Protein AF-W4PLJ2-F1 (afdb_monomer_lite)

Organism: NCBI:txid1121100

InterPro domains:
  IPR011010 DNA breaking-rejoining enzyme, catalytic core [SSF56349] (5-57)
  IPR013762 Integrase-like, catalytic domain superfamily [G3DSA:1.10.443.10] (1-66)

Foldseek 3Di:
DDPPDDDDPVVVLLVVLQVCVVVVHDLVVSCVVSVHPDSVVSVVSHDDDDPVVVVVVVVVVVVVVVVVVVVVVD

Structure (mmCIF, N/CA/C/O backbone):
data_AF-W4PLJ2-F1
#
_entry.id   AF-W4PLJ2-F1
#
loop_
_atom_site.group_PDB
_atom_site.id
_atom_site.type_symbol
_atom_site.label_atom_id
_atom_site.label_alt_id
_atom_site.label_comp_id
_atom_site.label_asym_id
_atom_site.label_entity_id
_atom_site.label_seq_id
_atom_site.pdbx_PDB_ins_code
_atom_site.Cartn_x
_atom_site.Cartn_y
_atom_site.Cartn_z
_atom_site.occupancy
_atom_site.B_iso_or_equiv
_atom_site.auth_seq_id
_atom_site.auth_comp_id
_atom_site.auth_asym_id
_atom_site.auth_atom_id
_atom_site.pdbx_PDB_model_num
ATOM 1 N N . MET A 1 1 ? -5.986 1.796 -32.878 1.00 53.62 1 MET A N 1
ATOM 2 C CA . MET A 1 1 ? -6.032 2.329 -31.503 1.00 53.62 1 MET A CA 1
ATOM 3 C C . MET A 1 1 ? -4.599 2.368 -31.012 1.00 53.62 1 MET A C 1
ATOM 5 O O . MET A 1 1 ? -4.053 1.314 -30.725 1.00 53.62 1 MET A O 1
ATOM 9 N N . GLU A 1 2 ? -3.964 3.536 -31.027 1.00 60.56 2 GLU A N 1
ATOM 10 C CA . GLU A 1 2 ? -2.671 3.729 -30.365 1.00 60.56 2 GLU A CA 1
ATOM 11 C C . GLU A 1 2 ? -2.949 4.271 -28.968 1.00 60.56 2 GLU A C 1
ATOM 13 O O . GLU A 1 2 ? -3.579 5.315 -28.801 1.00 60.56 2 GLU A O 1
ATOM 18 N N . LEU A 1 3 ? -2.519 3.527 -27.955 1.00 66.69 3 LEU A N 1
ATOM 19 C CA . LEU A 1 3 ? -2.360 4.073 -26.617 1.00 66.69 3 LEU A CA 1
ATOM 20 C C . LEU A 1 3 ? -1.155 5.008 -26.732 1.00 66.69 3 LEU A C 1
ATOM 22 O O . LEU A 1 3 ? -0.064 4.523 -26.998 1.00 66.69 3 LEU A O 1
ATOM 26 N N . GLY A 1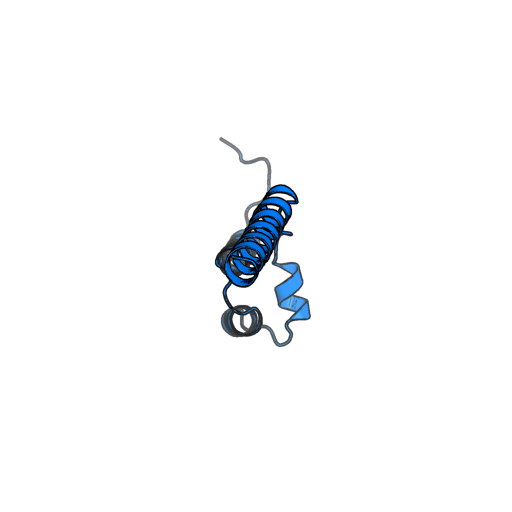 4 ? -1.342 6.326 -26.614 1.00 76.81 4 GLY A N 1
ATOM 27 C CA . GLY A 1 4 ? -0.286 7.346 -26.764 1.00 76.81 4 GLY A CA 1
ATOM 28 C C . GLY A 1 4 ? 0.809 7.307 -25.684 1.00 76.81 4 GLY A C 1
ATOM 29 O O . GLY A 1 4 ? 1.307 8.349 -25.270 1.00 76.81 4 GLY A O 1
ATOM 30 N N . VAL A 1 5 ? 1.139 6.118 -25.178 1.00 75.56 5 VAL A N 1
ATOM 31 C CA . VAL A 1 5 ? 2.112 5.831 -24.130 1.00 75.56 5 VAL A CA 1
ATOM 32 C C . VAL A 1 5 ? 2.928 4.598 -24.518 1.00 75.56 5 VAL A C 1
ATOM 34 O O . VAL A 1 5 ? 2.402 3.625 -25.059 1.00 75.56 5 VAL A O 1
ATOM 37 N N . ASN A 1 6 ? 4.221 4.615 -24.200 1.00 78.88 6 ASN A N 1
ATOM 38 C CA . ASN A 1 6 ? 5.094 3.472 -24.444 1.00 78.88 6 ASN A CA 1
ATOM 39 C C . ASN A 1 6 ? 4.818 2.372 -23.416 1.00 78.88 6 ASN A C 1
ATOM 41 O O . ASN A 1 6 ? 5.175 2.496 -22.243 1.00 78.88 6 ASN A O 1
ATOM 45 N N . LEU A 1 7 ? 4.201 1.282 -23.867 1.00 8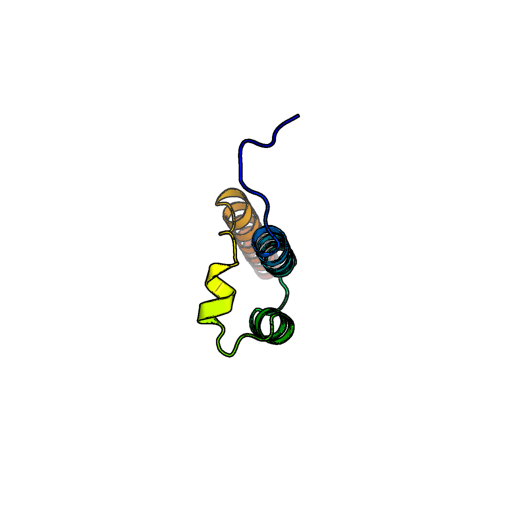3.88 7 LEU A N 1
ATOM 46 C CA . LEU A 1 7 ? 4.050 0.075 -23.066 1.00 83.88 7 LEU A CA 1
ATOM 47 C C . LEU A 1 7 ? 5.368 -0.701 -23.040 1.00 83.88 7 LEU A C 1
ATOM 49 O O . LEU A 1 7 ? 5.987 -0.955 -24.071 1.00 83.88 7 LEU A O 1
ATOM 53 N N . SER A 1 8 ? 5.778 -1.112 -21.847 1.00 86.88 8 SER A N 1
ATOM 54 C CA . SER A 1 8 ? 6.929 -1.988 -21.640 1.00 86.88 8 SER A CA 1
ATOM 55 C C . SER A 1 8 ? 6.621 -3.029 -20.567 1.00 86.88 8 SER A C 1
ATOM 57 O O . SER A 1 8 ? 5.637 -2.919 -19.831 1.00 86.88 8 SER A O 1
ATOM 59 N N . THR A 1 9 ? 7.490 -4.028 -20.422 1.00 87.69 9 THR A N 1
ATOM 60 C CA . THR A 1 9 ? 7.416 -4.999 -19.315 1.00 87.69 9 THR A CA 1
ATOM 61 C C . THR A 1 9 ? 7.475 -4.320 -17.941 1.00 87.69 9 THR A C 1
ATOM 63 O O . THR A 1 9 ? 6.911 -4.831 -16.973 1.00 87.69 9 THR A O 1
ATOM 66 N N . TYR A 1 10 ? 8.076 -3.129 -17.859 1.00 84.38 10 TYR A N 1
ATOM 67 C CA . TYR A 1 10 ? 8.079 -2.297 -16.660 1.00 84.38 10 TYR A CA 1
ATOM 68 C C . TYR A 1 10 ? 6.667 -1.830 -16.279 1.00 84.38 10 TYR A C 1
ATOM 70 O O . TYR A 1 10 ? 6.321 -1.857 -15.101 1.00 84.38 10 TYR A O 1
ATOM 78 N N . CYS A 1 11 ? 5.816 -1.504 -17.261 1.00 87.88 11 CYS A N 1
ATOM 79 C CA . CYS A 1 11 ? 4.419 -1.129 -17.019 1.00 87.88 11 CYS A CA 1
ATOM 80 C C . CYS A 1 11 ? 3.649 -2.266 -16.340 1.00 87.88 11 CYS A C 1
ATOM 82 O O . CYS A 1 11 ? 2.981 -2.035 -15.339 1.00 87.88 11 CYS A O 1
ATOM 84 N N . ALA A 1 12 ? 3.799 -3.504 -16.824 1.00 90.12 12 ALA A N 1
ATOM 85 C CA . ALA A 1 12 ? 3.143 -4.665 -16.221 1.00 90.12 12 ALA A CA 1
ATOM 86 C C . ALA A 1 12 ? 3.600 -4.901 -14.770 1.00 90.12 12 ALA A C 1
ATOM 88 O O . ALA A 1 12 ? 2.776 -5.173 -13.897 1.00 90.12 12 ALA A O 1
ATOM 89 N N . ARG A 1 13 ? 4.902 -4.742 -14.494 1.00 89.56 13 ARG A N 1
ATOM 90 C CA . ARG A 1 13 ? 5.465 -4.872 -13.139 1.00 89.56 13 ARG A CA 1
ATOM 91 C C . ARG A 1 13 ? 4.928 -3.802 -12.182 1.00 89.56 13 ARG A C 1
ATOM 93 O O . ARG A 1 13 ? 4.592 -4.121 -11.045 1.00 89.56 13 ARG A O 1
ATOM 100 N N . HIS A 1 14 ? 4.812 -2.560 -12.653 1.00 89.69 14 HIS A N 1
ATOM 101 C CA . HIS A 1 14 ? 4.185 -1.449 -11.923 1.00 89.69 14 HIS A CA 1
ATOM 102 C C . HIS A 1 14 ? 2.714 -1.703 -11.629 1.00 89.69 14 HIS A C 1
ATOM 104 O O . HIS A 1 14 ? 2.296 -1.615 -10.475 1.00 89.69 14 HIS A O 1
ATOM 110 N N . SER A 1 15 ? 1.942 -2.094 -12.643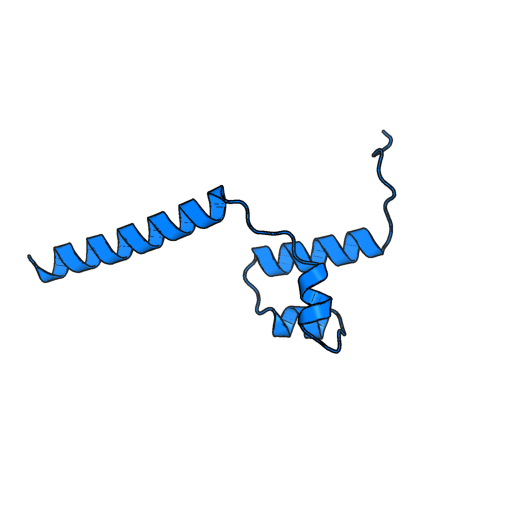 1.00 91.44 15 SER A N 1
ATOM 111 C CA . SER A 1 15 ? 0.527 -2.418 -12.466 1.00 91.44 15 SER A CA 1
ATOM 112 C C . SER A 1 15 ? 0.330 -3.534 -11.443 1.00 91.44 15 SER A C 1
ATOM 114 O O . SER A 1 15 ? -0.509 -3.399 -10.557 1.00 91.44 15 SER A O 1
ATOM 116 N N . TRP A 1 16 ? 1.131 -4.600 -11.512 1.00 94.88 16 TRP A N 1
ATOM 117 C CA . TRP A 1 16 ? 1.049 -5.706 -10.560 1.00 94.88 16 TRP A CA 1
ATOM 118 C C . TRP A 1 16 ? 1.292 -5.251 -9.111 1.00 94.88 16 TRP A C 1
ATOM 120 O O . TRP A 1 16 ? 0.484 -5.548 -8.232 1.00 94.88 16 TRP A O 1
ATOM 130 N N . ALA A 1 17 ? 2.355 -4.479 -8.865 1.00 93.56 17 ALA A N 1
ATOM 131 C CA . ALA A 1 17 ? 2.692 -3.990 -7.527 1.00 93.56 17 ALA A CA 1
ATOM 132 C C . ALA A 1 17 ? 1.639 -3.014 -6.976 1.00 93.56 17 ALA A C 1
ATOM 134 O O . ALA A 1 17 ? 1.262 -3.105 -5.807 1.00 93.56 17 ALA A O 1
ATOM 135 N N . THR A 1 18 ? 1.122 -2.119 -7.825 1.00 91.31 18 THR A N 1
ATOM 136 C CA . THR A 1 18 ? 0.038 -1.195 -7.461 1.00 91.31 18 THR A CA 1
ATOM 137 C C . THR A 1 18 ? -1.240 -1.948 -7.094 1.00 91.31 18 THR A C 1
ATOM 139 O O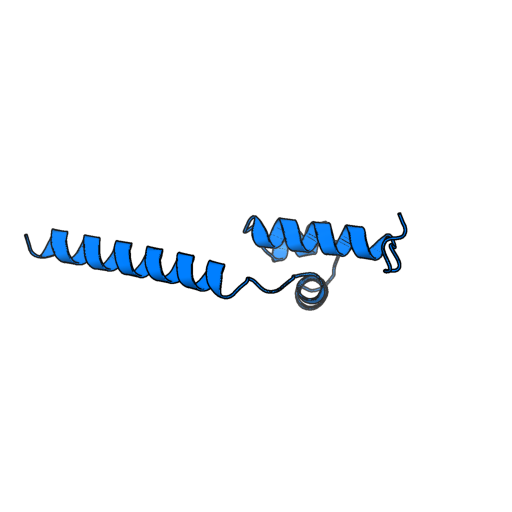 . THR A 1 18 ? -1.834 -1.663 -6.056 1.00 91.31 18 THR A O 1
ATOM 142 N N . ILE A 1 19 ? -1.645 -2.941 -7.892 1.00 93.44 19 ILE A N 1
ATOM 143 C CA . ILE A 1 19 ? -2.836 -3.753 -7.603 1.00 93.44 19 ILE A CA 1
ATOM 144 C C . ILE A 1 19 ? -2.658 -4.503 -6.280 1.00 93.44 19 ILE A C 1
ATOM 146 O O . ILE A 1 19 ? -3.554 -4.464 -5.442 1.00 93.44 19 ILE A O 1
ATOM 150 N N . ALA A 1 20 ? -1.499 -5.127 -6.048 1.00 93.25 20 ALA A N 1
ATOM 151 C CA . ALA A 1 20 ? -1.232 -5.828 -4.793 1.00 93.25 20 ALA A CA 1
ATOM 152 C C . ALA A 1 20 ? -1.312 -4.888 -3.571 1.00 93.25 20 ALA A C 1
ATOM 154 O O . ALA A 1 20 ? -1.892 -5.254 -2.547 1.00 93.25 20 ALA A O 1
ATOM 155 N N . ASN A 1 21 ? -0.800 -3.659 -3.695 1.00 91.81 21 ASN A N 1
ATOM 156 C CA . ASN A 1 21 ? -0.901 -2.636 -2.653 1.00 91.81 21 ASN A CA 1
ATOM 157 C C . ASN A 1 21 ? -2.358 -2.187 -2.416 1.00 91.81 21 ASN A C 1
ATOM 159 O O . ASN A 1 21 ? -2.774 -2.035 -1.269 1.00 91.81 21 ASN A O 1
ATOM 163 N N . PHE A 1 22 ? -3.162 -2.033 -3.473 1.00 90.44 22 PHE A N 1
ATOM 164 C CA . PHE A 1 22 ? -4.592 -1.705 -3.361 1.00 90.44 22 PHE A CA 1
ATOM 165 C C . PHE A 1 22 ? -5.445 -2.854 -2.820 1.00 90.44 22 PHE A C 1
ATOM 167 O O . PHE A 1 22 ? -6.457 -2.611 -2.172 1.00 90.44 22 PHE A O 1
ATOM 174 N N . CYS A 1 23 ? -5.015 -4.100 -3.006 1.00 91.44 23 CYS A N 1
ATOM 175 C CA . CYS A 1 23 ? -5.582 -5.257 -2.316 1.00 91.44 23 CYS A CA 1
ATOM 176 C C . CYS A 1 23 ? -5.144 -5.354 -0.843 1.00 91.44 23 CYS A C 1
ATOM 178 O O . CYS A 1 23 ? -5.504 -6.317 -0.171 1.00 91.44 23 CYS A O 1
ATOM 180 N N . HIS A 1 24 ? -4.388 -4.372 -0.339 1.00 88.62 24 HIS A N 1
ATOM 181 C CA . HIS A 1 24 ? -3.910 -4.293 1.040 1.00 88.62 24 HIS A CA 1
ATOM 182 C C . HIS A 1 24 ? -3.033 -5.480 1.471 1.00 88.62 24 HIS A C 1
ATOM 184 O O . HIS A 1 24 ? -2.993 -5.830 2.651 1.00 88.62 24 HIS A O 1
ATOM 190 N N . TYR A 1 25 ? -2.303 -6.092 0.531 1.00 93.44 25 TYR A N 1
ATOM 191 C CA . TYR A 1 25 ? -1.266 -7.060 0.882 1.00 93.44 25 TYR A CA 1
ATOM 192 C C . TYR A 1 25 ? -0.086 -6.377 1.581 1.00 93.44 25 TYR A C 1
ATOM 194 O O . TYR A 1 25 ? 0.211 -5.203 1.352 1.00 93.44 25 TYR A O 1
ATOM 202 N N . ASP A 1 26 ? 0.613 -7.137 2.424 1.00 93.00 26 ASP A N 1
ATOM 203 C CA . ASP A 1 26 ? 1.784 -6.649 3.145 1.00 93.00 26 ASP A CA 1
ATOM 204 C C . ASP A 1 26 ? 2.891 -6.186 2.179 1.00 93.00 26 ASP A C 1
ATOM 206 O O . ASP A 1 26 ? 3.292 -6.907 1.260 1.00 93.00 26 ASP A O 1
ATOM 210 N N . LYS A 1 27 ? 3.418 -4.978 2.402 1.00 92.25 27 LYS A N 1
ATOM 211 C CA . LYS A 1 27 ? 4.434 -4.372 1.527 1.00 92.25 27 LYS A CA 1
ATOM 212 C C . LYS A 1 27 ? 5.741 -5.169 1.499 1.00 92.25 27 LYS A C 1
ATOM 214 O O . LYS A 1 27 ? 6.415 -5.180 0.468 1.00 92.25 27 LYS A O 1
ATOM 219 N N . THR A 1 28 ? 6.091 -5.857 2.586 1.00 93.44 28 THR A N 1
ATOM 220 C CA . THR A 1 28 ? 7.267 -6.740 2.659 1.00 93.44 28 THR A CA 1
ATOM 221 C C . THR A 1 28 ? 7.052 -7.980 1.808 1.00 93.44 28 THR A C 1
ATOM 223 O O . THR A 1 28 ? 7.950 -8.375 1.066 1.00 93.44 28 THR A O 1
ATOM 226 N N . LEU A 1 29 ? 5.847 -8.553 1.834 1.00 95.25 29 LEU A N 1
ATOM 227 C CA . LEU A 1 29 ? 5.484 -9.672 0.966 1.00 95.25 29 LEU A CA 1
ATOM 228 C C . LEU A 1 29 ? 5.537 -9.279 -0.518 1.00 95.25 29 LEU A C 1
ATOM 230 O O . LEU A 1 29 ? 6.120 -10.009 -1.320 1.00 95.25 29 LEU A O 1
ATOM 234 N N . ILE A 1 30 ? 4.999 -8.109 -0.876 1.00 95.44 30 ILE A N 1
ATOM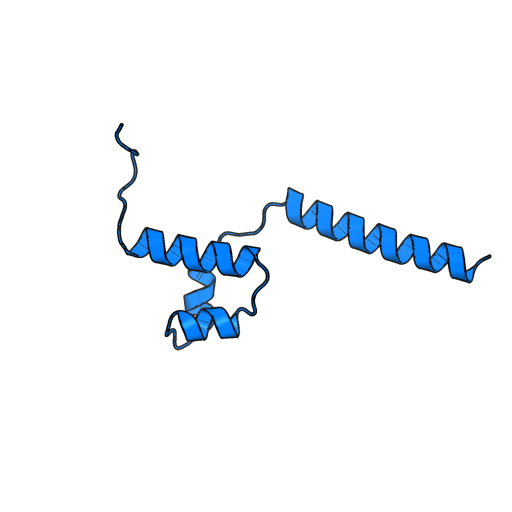 235 C CA . ILE A 1 30 ? 5.074 -7.576 -2.246 1.00 95.44 30 ILE A CA 1
ATOM 236 C C . ILE A 1 30 ? 6.541 -7.359 -2.653 1.00 95.44 30 ILE A C 1
ATOM 238 O O . ILE A 1 30 ? 6.953 -7.782 -3.729 1.00 95.44 30 ILE A O 1
ATOM 242 N N . CYS A 1 31 ? 7.359 -6.764 -1.781 1.00 92.94 31 CYS A N 1
ATOM 243 C CA . CYS A 1 31 ? 8.785 -6.538 -2.026 1.00 92.94 31 CYS A CA 1
ATOM 244 C C . CYS A 1 31 ? 9.559 -7.838 -2.273 1.00 92.94 31 CYS A C 1
ATOM 246 O O . CYS A 1 31 ? 10.339 -7.921 -3.226 1.00 92.94 31 CYS A O 1
ATOM 248 N N . ASN A 1 32 ? 9.299 -8.862 -1.457 1.00 94.44 32 ASN A N 1
ATOM 249 C CA . ASN A 1 32 ? 9.889 -10.188 -1.614 1.00 94.44 32 ASN A CA 1
ATOM 250 C C . ASN A 1 32 ? 9.452 -10.839 -2.933 1.00 94.44 32 ASN A C 1
ATOM 252 O O . ASN A 1 32 ? 10.292 -11.357 -3.665 1.00 94.44 32 ASN A O 1
ATOM 256 N N . ALA A 1 33 ? 8.164 -10.756 -3.280 1.00 92.81 33 ALA A N 1
ATOM 257 C CA . ALA A 1 33 ? 7.635 -11.278 -4.541 1.00 92.81 33 ALA A CA 1
ATOM 258 C C . ALA A 1 33 ? 8.233 -10.573 -5.772 1.00 92.81 33 ALA A C 1
ATOM 260 O O . ALA A 1 33 ? 8.427 -11.191 -6.817 1.00 92.81 33 ALA A O 1
ATOM 261 N N . MET A 1 34 ? 8.580 -9.292 -5.642 1.00 91.81 34 MET A N 1
ATOM 262 C CA . MET A 1 34 ? 9.274 -8.539 -6.686 1.00 91.81 34 MET A CA 1
ATOM 263 C C . MET A 1 34 ? 10.782 -8.807 -6.735 1.00 91.81 34 MET A C 1
ATOM 265 O O . MET A 1 34 ? 11.437 -8.317 -7.656 1.00 91.81 34 MET A O 1
ATOM 269 N N . GLY A 1 35 ? 11.345 -9.546 -5.776 1.00 92.00 35 GLY A N 1
ATOM 270 C CA . GLY A 1 35 ? 12.781 -9.806 -5.688 1.00 92.00 35 GLY A CA 1
ATOM 271 C C . GLY A 1 35 ? 13.609 -8.553 -5.390 1.00 92.00 35 GLY A C 1
ATOM 272 O O . GLY A 1 35 ? 14.764 -8.466 -5.805 1.00 92.00 35 GLY A O 1
ATOM 273 N N . HIS A 1 36 ? 13.023 -7.549 -4.732 1.00 92.62 36 HIS A N 1
ATOM 274 C CA . HIS A 1 36 ? 13.739 -6.335 -4.351 1.00 92.62 36 HIS A CA 1
ATOM 275 C C . HIS A 1 36 ? 14.446 -6.513 -3.006 1.00 92.62 36 HIS A C 1
ATOM 277 O O . HIS A 1 36 ? 13.899 -7.079 -2.064 1.00 92.62 36 HIS A O 1
ATOM 283 N N . SER A 1 37 ? 15.649 -5.954 -2.894 1.00 89.25 37 SER A N 1
ATOM 284 C CA . SER A 1 37 ? 16.449 -5.960 -1.664 1.00 89.25 37 SER A CA 1
ATOM 285 C C . SER A 1 37 ? 15.983 -4.942 -0.617 1.00 89.25 37 SER A C 1
ATOM 287 O O . SER A 1 37 ? 16.500 -4.924 0.497 1.00 89.25 37 SER A O 1
ATOM 289 N N . SER A 1 38 ? 15.041 -4.061 -0.968 1.00 89.06 38 SER A N 1
ATOM 290 C CA . SER A 1 38 ? 14.544 -3.011 -0.083 1.00 89.06 38 SER A CA 1
ATOM 291 C C . SER A 1 38 ? 13.113 -2.610 -0.422 1.00 89.06 38 SER A C 1
ATOM 293 O O . SER A 1 38 ? 12.768 -2.415 -1.591 1.00 89.06 38 SER A O 1
ATOM 295 N N . LEU A 1 39 ? 12.321 -2.370 0.627 1.00 87.38 39 LEU A N 1
ATOM 296 C CA . LEU A 1 39 ? 10.984 -1.785 0.537 1.00 87.38 39 LEU A CA 1
ATOM 297 C C . LEU A 1 39 ? 10.985 -0.460 -0.224 1.00 87.38 39 LEU A C 1
ATOM 299 O O . LEU A 1 39 ? 10.097 -0.241 -1.036 1.00 87.38 39 LEU A O 1
ATOM 303 N N . LYS A 1 40 ? 12.016 0.374 -0.041 1.00 86.44 40 LYS A N 1
ATOM 304 C CA . LYS A 1 40 ? 12.109 1.685 -0.697 1.00 86.44 40 LYS A CA 1
ATOM 305 C C . LYS A 1 40 ? 12.083 1.573 -2.223 1.00 86.44 40 LYS A C 1
ATOM 307 O O . LYS A 1 40 ? 11.547 2.447 -2.891 1.00 86.44 40 LYS A O 1
ATOM 312 N N . VAL A 1 41 ? 12.642 0.494 -2.782 1.00 84.12 41 VAL A N 1
ATOM 313 C CA . VAL A 1 41 ? 12.585 0.230 -4.229 1.00 84.12 41 VAL A CA 1
ATOM 314 C C . VAL A 1 41 ? 11.160 -0.132 -4.636 1.00 84.12 41 VAL A C 1
ATOM 316 O O . VAL A 1 41 ? 10.639 0.424 -5.596 1.00 84.12 41 VAL A O 1
ATOM 319 N N . THR A 1 42 ? 10.510 -1.016 -3.883 1.00 85.94 42 THR A N 1
ATOM 320 C CA . THR A 1 42 ? 9.121 -1.450 -4.107 1.00 85.94 42 THR A CA 1
ATOM 321 C C . THR A 1 42 ? 8.121 -0.300 -3.984 1.00 85.94 42 THR A C 1
ATOM 323 O O . THR A 1 42 ? 7.192 -0.223 -4.781 1.00 85.94 42 THR A O 1
ATOM 326 N N . GLU A 1 43 ? 8.339 0.638 -3.063 1.00 83.94 43 GLU A N 1
ATOM 327 C CA . GLU A 1 43 ? 7.462 1.797 -2.861 1.00 83.94 43 GLU A CA 1
ATOM 328 C C . GLU A 1 43 ? 7.375 2.707 -4.088 1.00 83.94 43 GLU A C 1
ATOM 330 O O . GLU A 1 43 ? 6.328 3.299 -4.327 1.00 83.94 43 GLU A O 1
ATOM 335 N N . THR A 1 44 ? 8.415 2.743 -4.929 1.00 84.44 44 THR A N 1
ATOM 336 C CA . THR A 1 44 ? 8.371 3.489 -6.201 1.00 84.44 44 THR A CA 1
ATOM 337 C C . THR A 1 44 ? 7.383 2.912 -7.220 1.00 84.44 44 THR A C 1
ATOM 339 O O . THR A 1 44 ? 7.081 3.576 -8.208 1.00 84.44 44 THR A O 1
ATOM 342 N N . TYR A 1 45 ? 6.878 1.695 -6.991 1.00 77.50 45 TYR A N 1
ATOM 343 C CA . TYR A 1 45 ? 5.896 1.023 -7.845 1.00 77.50 45 TYR A CA 1
ATOM 344 C C . TYR A 1 45 ? 4.456 1.165 -7.350 1.00 77.50 45 TYR A C 1
ATOM 346 O O . TYR A 1 45 ? 3.535 0.643 -7.983 1.00 77.50 45 TYR A O 1
ATOM 354 N N . PHE A 1 46 ? 4.246 1.820 -6.208 1.00 86.62 46 PHE A N 1
ATOM 355 C CA . PHE A 1 46 ? 2.915 2.028 -5.663 1.00 86.62 46 PHE A CA 1
ATOM 356 C C . PHE A 1 46 ? 2.346 3.337 -6.177 1.00 86.62 46 PHE A C 1
ATOM 358 O O . PHE A 1 46 ? 2.886 4.409 -5.916 1.00 86.62 46 PHE A O 1
ATOM 365 N N . GLN A 1 47 ? 1.211 3.252 -6.865 1.00 85.25 47 GLN A N 1
ATOM 366 C CA . GLN A 1 47 ? 0.366 4.421 -7.023 1.00 85.25 47 GLN A CA 1
ATOM 367 C C . GLN A 1 47 ? -0.181 4.841 -5.652 1.00 85.25 47 GLN A C 1
ATOM 369 O O . GLN A 1 47 ? -0.586 3.998 -4.845 1.00 85.25 47 GLN A O 1
ATOM 374 N N . GLU A 1 48 ? -0.209 6.147 -5.402 1.00 81.31 48 GLU A N 1
ATOM 375 C CA . GLU A 1 48 ? -0.844 6.706 -4.214 1.00 81.31 48 GLU A CA 1
ATOM 376 C C . GLU A 1 48 ? -2.342 6.361 -4.188 1.00 81.31 48 GLU A C 1
ATOM 378 O O . GLU A 1 48 ? -3.011 6.274 -5.227 1.00 81.31 48 GLU A O 1
ATOM 383 N N . PHE A 1 49 ? -2.871 6.144 -2.983 1.00 83.12 49 PHE A N 1
ATOM 384 C CA . PHE A 1 49 ? -4.310 6.000 -2.787 1.00 83.12 49 PHE A CA 1
ATOM 385 C C . PHE A 1 49 ? -4.994 7.329 -3.092 1.00 83.12 49 PHE A C 1
ATOM 387 O O . PHE A 1 49 ? -4.489 8.388 -2.722 1.00 83.12 49 PHE A O 1
ATOM 394 N N . ARG A 1 50 ? -6.166 7.284 -3.730 1.00 85.56 50 ARG A N 1
ATOM 395 C CA . ARG A 1 50 ? -6.917 8.515 -4.001 1.00 85.56 50 ARG A CA 1
ATOM 396 C C . ARG A 1 50 ? -7.480 9.081 -2.701 1.00 85.56 50 ARG A C 1
ATOM 398 O O . ARG A 1 50 ? -7.960 8.326 -1.852 1.00 85.56 50 ARG A O 1
ATOM 405 N N . ASP A 1 51 ? -7.557 10.406 -2.608 1.00 87.19 51 ASP A N 1
ATOM 406 C CA . ASP A 1 51 ? -8.168 11.102 -1.466 1.00 87.19 51 ASP A CA 1
ATOM 407 C C . ASP A 1 51 ? -9.573 10.580 -1.144 1.00 87.19 51 ASP A C 1
ATOM 409 O O . ASP A 1 51 ? -9.960 10.459 0.015 1.00 87.19 51 ASP A O 1
ATOM 413 N N . GLU A 1 52 ? -10.351 10.206 -2.158 1.00 88.31 52 GLU A N 1
ATOM 414 C CA . GLU A 1 52 ? -11.684 9.626 -1.980 1.00 88.31 52 GLU A CA 1
ATOM 415 C C . GLU A 1 52 ? -11.680 8.307 -1.195 1.00 88.31 52 GLU A C 1
ATOM 417 O O . GLU A 1 52 ? -12.597 8.048 -0.408 1.00 88.31 52 GLU A O 1
ATOM 422 N N . GLU A 1 53 ? -10.667 7.465 -1.405 1.00 86.75 53 GLU A N 1
ATOM 423 C CA . GLU A 1 53 ? -10.508 6.176 -0.728 1.00 86.75 53 GLU A CA 1
ATOM 424 C C . GLU A 1 53 ? -10.097 6.384 0.723 1.00 86.75 53 GLU A C 1
ATOM 426 O O . GLU A 1 53 ? -10.724 5.821 1.624 1.00 86.75 53 GLU A O 1
ATOM 431 N N . ILE A 1 54 ? -9.135 7.281 0.946 1.00 90.88 54 ILE A N 1
ATOM 432 C CA . ILE A 1 54 ? -8.704 7.702 2.282 1.00 90.88 54 ILE A CA 1
ATOM 433 C C . ILE A 1 54 ? -9.895 8.292 3.050 1.00 90.88 54 ILE A C 1
ATOM 435 O O . ILE A 1 54 ? -10.177 7.905 4.184 1.00 90.88 54 ILE A O 1
ATOM 439 N N . ASN A 1 55 ? -10.672 9.162 2.407 1.00 92.50 55 ASN A N 1
ATOM 440 C CA . ASN A 1 55 ? -11.852 9.777 3.003 1.00 92.50 55 ASN A CA 1
ATOM 441 C C . ASN A 1 55 ? -12.952 8.756 3.326 1.00 92.50 55 ASN A C 1
ATOM 443 O O . ASN A 1 55 ? -13.605 8.869 4.367 1.00 92.50 55 ASN A O 1
ATOM 447 N N . ARG A 1 56 ? -13.174 7.745 2.471 1.00 92.75 56 ARG A N 1
ATOM 448 C CA . ARG A 1 56 ? -14.099 6.637 2.776 1.00 92.75 56 ARG A CA 1
ATOM 449 C C . ARG A 1 56 ? -13.642 5.851 4.001 1.00 92.75 56 ARG A C 1
ATOM 451 O O . ARG A 1 56 ? -14.461 5.619 4.889 1.00 92.75 56 ARG A O 1
ATOM 458 N N . MET A 1 57 ? -12.363 5.486 4.058 1.00 93.75 57 MET A N 1
ATOM 459 C CA . MET A 1 57 ? -11.779 4.772 5.194 1.00 93.75 57 MET A CA 1
ATOM 460 C C . MET A 1 57 ? -11.941 5.575 6.492 1.00 93.75 57 MET A C 1
ATOM 462 O O . MET A 1 57 ? -12.481 5.057 7.470 1.00 93.75 57 MET A O 1
ATOM 466 N N . ASN A 1 58 ? -11.575 6.859 6.478 1.00 95.38 58 ASN A N 1
ATOM 467 C CA . ASN A 1 58 ? -11.696 7.748 7.635 1.00 95.38 58 ASN A CA 1
ATOM 468 C C . ASN A 1 58 ? -13.143 7.841 8.140 1.00 95.38 58 ASN A C 1
ATOM 470 O O . ASN A 1 58 ? -13.390 7.701 9.338 1.00 95.38 58 ASN A O 1
ATOM 474 N N . ARG A 1 59 ? -14.122 8.005 7.237 1.00 95.94 59 ARG A N 1
ATOM 475 C CA . ARG A 1 59 ? -15.549 8.003 7.611 1.00 95.94 59 ARG A CA 1
ATOM 476 C C . ARG A 1 59 ? -15.983 6.685 8.254 1.00 95.94 59 ARG A C 1
ATOM 478 O O . ARG A 1 59 ? -16.757 6.711 9.210 1.00 95.94 59 ARG A O 1
ATOM 485 N N . GLY A 1 60 ? -15.491 5.550 7.754 1.00 94.94 60 GLY A N 1
ATOM 486 C CA . GLY A 1 60 ? -15.759 4.231 8.331 1.00 94.94 60 GLY A CA 1
ATOM 487 C C . GLY A 1 60 ? -15.255 4.108 9.771 1.00 94.94 60 GLY A C 1
ATOM 488 O O . GLY A 1 60 ? -16.020 3.721 10.655 1.00 94.94 60 GLY A O 1
ATOM 489 N N . ILE A 1 61 ? -14.007 4.517 10.021 1.00 94.50 61 ILE A N 1
ATOM 490 C CA . ILE A 1 61 ? -13.388 4.506 11.357 1.00 94.50 61 ILE A CA 1
ATOM 491 C C . ILE A 1 61 ? -14.160 5.411 12.324 1.00 94.50 61 ILE A C 1
ATOM 493 O O . ILE A 1 61 ? -14.524 4.974 13.416 1.00 94.50 61 ILE A O 1
ATOM 497 N N . ILE A 1 62 ? -14.472 6.645 11.912 1.00 95.88 62 ILE A N 1
ATOM 498 C CA . ILE A 1 62 ? -15.251 7.586 12.732 1.00 95.88 62 ILE A CA 1
ATOM 499 C C . ILE A 1 62 ? -16.616 6.982 13.079 1.00 95.88 62 ILE A C 1
ATOM 501 O O . ILE A 1 62 ? -17.015 6.991 14.241 1.00 95.88 62 ILE A O 1
ATOM 505 N N . SER A 1 63 ? -17.323 6.413 12.098 1.00 94.44 63 SER A N 1
ATOM 506 C CA . SER A 1 63 ? -18.633 5.795 12.333 1.00 94.44 63 SER A CA 1
ATOM 507 C C . SER A 1 63 ? -18.555 4.636 13.329 1.00 94.44 63 SER A C 1
ATOM 509 O O . SER A 1 63 ? -19.397 4.547 14.223 1.00 94.44 63 SER A O 1
ATOM 511 N N . TYR A 1 64 ? -17.532 3.783 13.225 1.00 93.31 64 TYR A N 1
ATOM 512 C CA . TYR A 1 64 ? -17.303 2.679 14.158 1.00 93.31 64 TYR A CA 1
ATOM 513 C C . TYR A 1 64 ? -17.080 3.171 15.597 1.00 93.31 64 TYR A C 1
ATOM 515 O O . TYR A 1 64 ? -17.746 2.693 16.518 1.00 93.31 64 TYR A O 1
ATOM 523 N N . ILE A 1 65 ? -16.216 4.175 15.786 1.00 93.69 65 ILE A N 1
ATOM 524 C CA . ILE A 1 65 ? -15.941 4.775 17.104 1.00 93.69 65 ILE A CA 1
ATOM 525 C C . ILE A 1 65 ? -17.227 5.371 17.697 1.00 93.69 65 ILE A C 1
ATOM 527 O O . ILE A 1 65 ? -17.612 5.036 18.817 1.00 93.69 65 ILE A O 1
ATOM 531 N N . MET A 1 66 ? -17.954 6.172 16.913 1.00 91.44 66 MET A N 1
ATOM 532 C CA . MET A 1 66 ? -19.186 6.841 17.353 1.00 91.44 66 MET A CA 1
ATOM 533 C C . MET A 1 66 ? -20.334 5.856 17.640 1.00 91.44 66 MET A C 1
ATOM 535 O O . MET A 1 66 ? -21.211 6.116 18.466 1.00 91.44 66 MET A O 1
ATOM 539 N N . GLN A 1 67 ? -20.374 4.703 16.966 1.00 82.81 67 GLN A N 1
ATOM 540 C CA . GLN A 1 67 ? -21.300 3.615 17.299 1.00 82.81 67 GLN A CA 1
ATOM 541 C C . GLN A 1 67 ? -20.935 2.932 18.622 1.00 82.81 67 GLN A C 1
ATOM 543 O O . GLN A 1 67 ? -21.837 2.622 19.403 1.00 82.81 67 GLN A O 1
ATOM 548 N N . GLY A 1 68 ? -19.642 2.727 18.886 1.00 73.31 68 GLY A N 1
ATOM 549 C CA . GLY A 1 68 ? -19.147 2.195 20.157 1.00 73.31 68 GLY A CA 1
ATOM 550 C C . GLY A 1 68 ? -19.491 3.102 21.342 1.00 73.31 68 GLY A C 1
ATOM 551 O O . GLY A 1 68 ? -20.029 2.626 22.339 1.00 73.31 68 GLY A O 1
ATOM 552 N N . GLU A 1 69 ? -19.291 4.415 21.205 1.00 64.50 69 GLU A N 1
ATOM 553 C CA . GLU A 1 69 ? -19.611 5.393 22.257 1.00 64.50 69 GLU A CA 1
ATOM 554 C C . GLU A 1 69 ? -21.102 5.426 22.620 1.00 64.50 69 GLU A C 1
ATOM 556 O O . GLU A 1 69 ? -21.456 5.522 23.796 1.00 64.50 69 GLU A O 1
ATOM 561 N N . ARG A 1 70 ? -21.993 5.295 21.628 1.00 64.81 70 ARG A N 1
ATOM 562 C CA . ARG A 1 70 ? -23.444 5.242 21.873 1.00 64.81 70 ARG A CA 1
ATOM 563 C C . ARG A 1 70 ? -23.882 3.977 22.609 1.00 64.81 70 ARG A C 1
ATOM 565 O O . ARG A 1 70 ? -24.837 4.047 23.369 1.00 64.81 70 ARG A O 1
ATOM 572 N N . LYS A 1 71 ? -23.196 2.845 22.408 1.00 59.28 71 LYS A N 1
ATOM 573 C CA . LYS A 1 71 ? -23.475 1.594 23.137 1.00 59.28 71 LYS A CA 1
ATOM 574 C C . LYS A 1 71 ? -22.967 1.609 24.579 1.00 59.28 71 LYS A C 1
ATOM 576 O O . LYS A 1 71 ? -23.535 0.914 25.403 1.00 59.28 71 LYS A O 1
ATOM 581 N N . ILE A 1 72 ? -21.913 2.371 24.880 1.00 61.50 72 ILE A N 1
ATOM 582 C CA . ILE A 1 72 ? -21.374 2.507 26.247 1.00 61.50 72 ILE A CA 1
ATOM 583 C C . ILE A 1 72 ? -22.254 3.429 27.111 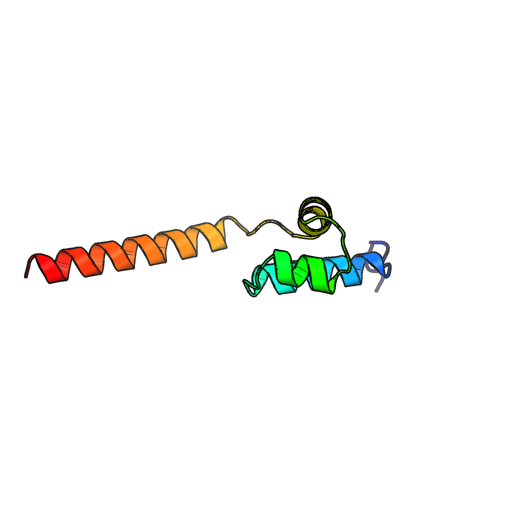1.00 61.50 72 ILE A C 1
ATOM 585 O O . ILE A 1 72 ? -22.265 3.307 28.331 1.00 61.50 72 ILE A O 1
ATOM 589 N N . ARG A 1 73 ? -22.971 4.373 26.488 1.00 58.81 73 ARG A N 1
ATOM 590 C CA . ARG A 1 73 ? -23.794 5.383 27.176 1.00 58.81 73 ARG A CA 1
ATOM 591 C C . ARG A 1 73 ? -25.286 5.031 27.299 1.00 58.81 73 ARG A C 1
ATOM 593 O O . ARG A 1 73 ? -26.019 5.845 27.854 1.00 58.81 73 ARG A O 1
ATOM 600 N N . ALA A 1 74 ? -25.727 3.901 26.750 1.00 53.72 74 ALA A N 1
ATOM 601 C CA . ALA A 1 74 ? -27.103 3.398 26.837 1.00 53.72 74 ALA A CA 1
ATOM 602 C C . ALA A 1 74 ? -27.212 2.341 27.940 1.00 53.72 74 ALA A C 1
ATOM 604 O O . ALA A 1 74 ? -28.258 2.327 28.621 1.00 53.72 74 ALA A O 1
#

pLDDT: mean 85.7, std 10.75, range [53.62, 95.94]

Radius of gyration: 18.4 Å; chains: 1; bounding box: 44×22×59 Å

Sequence (74 aa):
MELGVNLSTYCARHSWATIANFCHYDKTLICNAMGHSSLKVTETYFQEFRDEEINRMNRGIISYIMQGERKIRA

Secondary structure (DSSP, 8-state):
---SS---HHHHHHHHHHHHHHTT--HHHHHHHTT-S-HHHHHTTPPPPPHHHHHHHHHHHHHHHHHHHHHH--